Protein AF-A0A527CWF2-F1 (afdb_monomer_lite)

Radius of gyration: 13.29 Å; chains: 1; bounding box: 26×44×27 Å

pLDDT: mean 85.48, std 16.83, range [38.34, 97.44]

Secondary structure (DSSP, 8-state):
------TT-----PPPPHHHHHHHHHTT----HHHHHHHHHHHTT--------TTSSHHHHHHHHHHHHT-

Sequence (71 aa):
MTEQPRLAEQNATVALPEPFIRWFGEKGWSPRAHQIELLAKAQAGQSVLLIAPTGAGKTLAGFLPSLTELA

Foldseek 3Di:
DDPDPPPDPDPDPDDQDPVVVVVCVVVVHDDDPLLRVLLSCVVVVHDDDDDDDPPPCVVCSVCRNVVSVVD

Structure (mmCIF, N/CA/C/O backbone):
data_AF-A0A527CWF2-F1
#
_entry.id   AF-A0A527CWF2-F1
#
loop_
_atom_site.group_PDB
_atom_site.id
_atom_site.type_symbol
_atom_site.label_atom_id
_atom_site.label_alt_id
_atom_site.label_comp_id
_atom_site.label_asym_id
_atom_site.label_entity_id
_atom_site.label_seq_id
_atom_site.pdbx_PDB_ins_code
_atom_site.Cartn_x
_atom_site.Cartn_y
_atom_site.Cartn_z
_atom_site.occupancy
_atom_site.B_iso_or_equiv
_atom_site.auth_seq_id
_atom_site.auth_comp_id
_atom_site.auth_asym_id
_atom_site.auth_atom_id
_atom_site.pdbx_PDB_model_num
ATOM 1 N N . MET A 1 1 ? -9.385 -34.553 10.304 1.00 40.50 1 MET A N 1
ATOM 2 C CA . MET A 1 1 ? -10.170 -33.673 9.418 1.00 40.50 1 MET A CA 1
ATOM 3 C C . MET A 1 1 ? -9.550 -32.292 9.520 1.00 40.50 1 MET A C 1
ATOM 5 O O . MET A 1 1 ? -9.903 -31.537 10.410 1.00 40.50 1 MET A O 1
ATOM 9 N N . THR A 1 2 ? -8.505 -32.035 8.735 1.00 38.34 2 THR A N 1
ATOM 10 C CA . THR A 1 2 ? -7.796 -30.750 8.757 1.00 38.34 2 THR A CA 1
ATOM 11 C C . THR A 1 2 ? -8.463 -29.885 7.704 1.00 38.34 2 THR A C 1
ATOM 13 O O . THR A 1 2 ? -8.229 -30.091 6.516 1.00 38.34 2 THR A O 1
ATOM 16 N N . GLU A 1 3 ? -9.358 -28.990 8.118 1.00 49.66 3 GLU A N 1
ATOM 17 C CA . GLU A 1 3 ? -9.894 -27.977 7.213 1.00 49.66 3 GLU A CA 1
ATOM 18 C C . GLU A 1 3 ? -8.739 -27.060 6.799 1.00 49.66 3 GLU A C 1
ATOM 20 O O . GLU A 1 3 ? -8.262 -26.229 7.570 1.00 49.66 3 GLU A O 1
ATOM 25 N N . GLN A 1 4 ? -8.234 -27.266 5.583 1.00 52.38 4 GLN A N 1
ATOM 26 C CA . GLN A 1 4 ? -7.381 -26.289 4.927 1.00 52.38 4 GLN A CA 1
ATOM 27 C C . GLN A 1 4 ? -8.229 -25.034 4.696 1.00 52.38 4 GLN A C 1
ATOM 29 O O . GLN A 1 4 ? -9.300 -25.138 4.088 1.00 52.38 4 GLN A O 1
ATOM 34 N N . PRO A 1 5 ? -7.798 -23.853 5.169 1.00 51.88 5 PRO A N 1
ATOM 35 C CA . PRO A 1 5 ? -8.536 -22.633 4.904 1.00 51.88 5 PRO A CA 1
ATOM 36 C C . PRO A 1 5 ? -8.558 -22.439 3.388 1.00 51.88 5 PRO A C 1
ATOM 38 O O . PRO A 1 5 ? -7.510 -22.496 2.743 1.00 51.88 5 PRO A O 1
ATOM 41 N N . ARG A 1 6 ? -9.753 -22.254 2.815 1.00 57.25 6 ARG A N 1
ATOM 42 C CA . ARG A 1 6 ? -9.937 -21.858 1.412 1.00 57.25 6 ARG A CA 1
ATOM 43 C C . ARG A 1 6 ? -9.246 -20.507 1.207 1.00 57.25 6 ARG A C 1
ATOM 45 O O . ARG A 1 6 ? -9.828 -19.454 1.452 1.00 57.25 6 ARG A O 1
ATOM 52 N N . LEU A 1 7 ? -7.963 -20.547 0.857 1.00 57.81 7 LEU A N 1
ATOM 53 C CA . LEU A 1 7 ? -7.172 -19.379 0.504 1.00 57.81 7 LEU A CA 1
ATOM 54 C C . LEU A 1 7 ? -7.720 -18.857 -0.829 1.00 57.81 7 LEU A C 1
ATOM 56 O O . LEU A 1 7 ? -7.709 -19.579 -1.819 1.00 57.81 7 LEU A O 1
ATOM 60 N N . ALA A 1 8 ? -8.179 -17.607 -0.826 1.00 54.06 8 ALA A N 1
ATOM 61 C CA . ALA A 1 8 ? -8.509 -16.809 -2.008 1.00 54.06 8 ALA A CA 1
ATOM 62 C C . ALA A 1 8 ? -9.835 -17.091 -2.748 1.00 54.06 8 ALA A C 1
ATOM 64 O O . ALA A 1 8 ? -9.864 -17.085 -3.972 1.00 54.06 8 ALA A O 1
ATOM 65 N N . GLU A 1 9 ? -10.964 -17.204 -2.041 1.00 50.66 9 GLU A N 1
ATOM 66 C CA . GLU A 1 9 ? -12.283 -17.009 -2.679 1.00 50.66 9 GLU A CA 1
ATOM 67 C C . GLU A 1 9 ? -13.170 -16.037 -1.903 1.00 50.66 9 GLU A C 1
ATOM 69 O O . GLU A 1 9 ? -14.263 -16.366 -1.453 1.00 50.66 9 GLU A O 1
ATOM 74 N N . GLN A 1 10 ? -12.695 -14.804 -1.752 1.00 50.81 10 GLN A N 1
ATOM 75 C CA . GLN A 1 10 ? -13.567 -13.657 -1.524 1.00 50.81 10 GLN A CA 1
ATOM 76 C C . GLN A 1 10 ? -13.004 -12.509 -2.355 1.00 50.81 10 GLN A C 1
ATOM 78 O O . GLN A 1 10 ? -12.130 -11.775 -1.901 1.00 50.81 10 GLN A O 1
ATOM 83 N N . ASN A 1 11 ? -13.471 -12.390 -3.602 1.00 50.47 11 ASN A N 1
ATOM 84 C CA . ASN A 1 11 ? -13.274 -11.187 -4.408 1.00 50.47 11 ASN A CA 1
ATOM 85 C C . ASN A 1 11 ? -14.009 -10.033 -3.719 1.00 50.47 11 ASN A C 1
ATOM 87 O O . ASN A 1 11 ? -15.139 -9.695 -4.064 1.00 50.47 11 ASN A O 1
ATOM 91 N N . ALA A 1 12 ? -13.377 -9.455 -2.704 1.00 53.72 12 ALA A N 1
ATOM 92 C CA . ALA A 1 12 ? -13.772 -8.169 -2.184 1.00 53.72 12 ALA A CA 1
ATOM 93 C C . ALA A 1 12 ? -13.454 -7.143 -3.272 1.00 53.72 12 ALA A C 1
ATOM 95 O O . ALA A 1 12 ? -12.293 -6.913 -3.617 1.00 53.72 12 ALA A O 1
ATOM 96 N N . THR A 1 13 ? -14.497 -6.557 -3.850 1.00 56.91 13 THR A N 1
ATOM 97 C CA . THR A 1 13 ? -14.395 -5.385 -4.717 1.00 56.91 13 THR A CA 1
ATOM 98 C C . THR A 1 13 ? -13.961 -4.198 -3.867 1.00 56.91 13 THR A C 1
ATOM 100 O O . THR A 1 13 ? -14.780 -3.403 -3.414 1.00 56.91 13 THR A O 1
ATOM 103 N N . VAL A 1 14 ? -12.663 -4.119 -3.597 1.00 70.44 14 VAL A N 1
ATOM 104 C CA . VAL A 1 14 ? -12.039 -2.965 -2.962 1.00 70.44 14 VAL A CA 1
ATOM 105 C C . VAL A 1 14 ? -11.765 -1.925 -4.028 1.00 70.44 14 VAL A C 1
ATOM 107 O O . VAL A 1 14 ? -11.019 -2.175 -4.976 1.00 70.44 14 VAL A O 1
ATOM 110 N N . ALA A 1 15 ? -12.367 -0.753 -3.860 1.00 80.31 15 ALA A N 1
ATOM 111 C CA . ALA A 1 15 ? -12.042 0.406 -4.669 1.00 80.31 15 ALA A CA 1
ATOM 112 C C . ALA A 1 15 ? -10.763 1.047 -4.124 1.00 80.31 15 ALA A C 1
ATOM 114 O O . ALA A 1 15 ? -10.699 1.466 -2.968 1.00 80.31 15 ALA A O 1
ATOM 115 N N . LEU A 1 16 ? -9.736 1.108 -4.965 1.00 90.44 16 LEU A N 1
ATOM 116 C CA . LEU A 1 16 ? -8.536 1.877 -4.679 1.00 90.44 16 LEU A CA 1
ATOM 117 C C . LEU A 1 16 ? -8.819 3.360 -5.000 1.00 90.44 16 LEU A C 1
ATOM 119 O O . LEU A 1 16 ? -9.350 3.624 -6.080 1.00 90.44 16 LEU A O 1
ATOM 123 N N . PRO A 1 17 ? -8.486 4.330 -4.127 1.00 93.06 17 PRO A N 1
ATOM 124 C CA . PRO A 1 17 ? -8.729 5.741 -4.415 1.00 93.06 17 PRO A CA 1
ATOM 125 C C . PRO A 1 17 ? -7.990 6.215 -5.674 1.00 93.06 17 PRO A C 1
ATOM 127 O O . PRO A 1 17 ? -6.868 5.780 -5.958 1.00 93.06 17 PRO A O 1
ATOM 130 N N . GLU A 1 18 ? -8.603 7.152 -6.399 1.00 94.25 18 GLU A N 1
ATOM 131 C CA . GLU A 1 18 ? -8.113 7.671 -7.685 1.00 94.25 18 GLU A CA 1
ATOM 132 C C . GLU A 1 18 ? -6.640 8.135 -7.664 1.00 94.25 18 GLU A C 1
ATOM 134 O O . GLU A 1 18 ? -5.910 7.802 -8.603 1.00 94.25 18 GLU A O 1
ATOM 139 N N . PRO A 1 19 ? -6.127 8.816 -6.611 1.00 95.12 19 PRO A N 1
ATOM 140 C CA . PRO A 1 19 ? -4.713 9.195 -6.556 1.00 95.12 19 PRO A CA 1
ATOM 141 C C . PRO A 1 19 ? -3.754 8.004 -6.672 1.00 95.12 19 PRO A C 1
ATOM 143 O O . PRO A 1 19 ? -2.717 8.106 -7.328 1.00 95.12 19 PRO A O 1
ATOM 146 N N . PHE A 1 20 ? -4.102 6.855 -6.086 1.00 94.69 20 PHE A N 1
ATOM 147 C CA . PHE A 1 20 ? -3.270 5.656 -6.170 1.00 94.69 20 PHE A CA 1
ATOM 148 C C . PHE A 1 20 ? -3.396 4.980 -7.531 1.00 94.69 20 PHE A C 1
ATOM 150 O O . PHE A 1 20 ? -2.379 4.537 -8.061 1.00 94.69 20 PHE A O 1
ATOM 157 N N . ILE A 1 21 ? -4.600 4.926 -8.117 1.00 93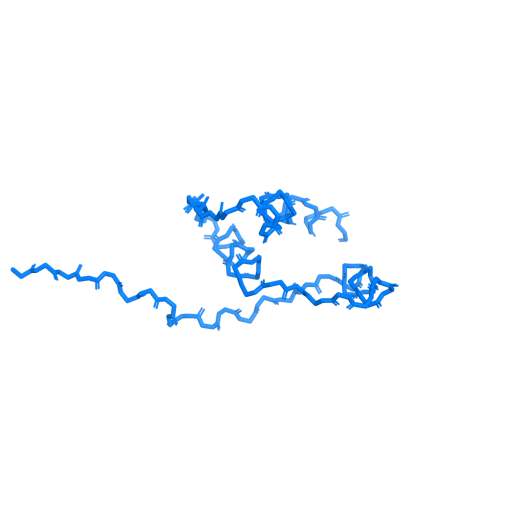.44 21 ILE A N 1
ATOM 158 C CA . ILE A 1 21 ? -4.802 4.408 -9.482 1.00 93.44 21 ILE A CA 1
ATOM 159 C C . ILE A 1 21 ? -3.911 5.182 -10.458 1.00 93.44 21 ILE A C 1
ATOM 161 O O . ILE A 1 21 ? -3.143 4.578 -11.213 1.00 93.44 21 ILE A O 1
ATOM 165 N N . ARG A 1 22 ? -3.946 6.516 -10.380 1.00 95.31 22 ARG A N 1
ATOM 166 C CA . ARG A 1 22 ? -3.092 7.392 -11.182 1.00 95.31 22 ARG A CA 1
ATOM 167 C C . ARG A 1 22 ? -1.610 7.138 -10.928 1.00 95.31 22 ARG A C 1
ATOM 169 O O . ARG A 1 22 ? -0.871 6.933 -11.883 1.00 95.31 22 ARG A O 1
ATOM 176 N N . TRP A 1 23 ? -1.178 7.106 -9.667 1.00 95.62 23 TRP A N 1
ATOM 177 C CA . TRP A 1 23 ? 0.227 6.886 -9.311 1.00 95.62 23 TRP A CA 1
ATOM 178 C C . TRP A 1 23 ? 0.765 5.538 -9.815 1.00 95.62 23 TRP A C 1
ATOM 180 O O . TRP A 1 23 ? 1.883 5.473 -10.328 1.00 95.62 23 TRP A O 1
ATOM 190 N N . PHE A 1 24 ? -0.029 4.464 -9.730 1.00 95.31 24 PHE A N 1
ATOM 191 C CA . PHE A 1 24 ? 0.322 3.180 -10.343 1.00 95.31 24 PHE A CA 1
ATOM 192 C C . PHE A 1 24 ? 0.454 3.318 -11.867 1.00 95.31 24 PHE A C 1
ATOM 194 O O . PHE A 1 24 ? 1.468 2.897 -12.430 1.00 95.31 24 PHE A O 1
ATOM 201 N N . GLY A 1 25 ? -0.520 3.960 -12.520 1.00 95.94 2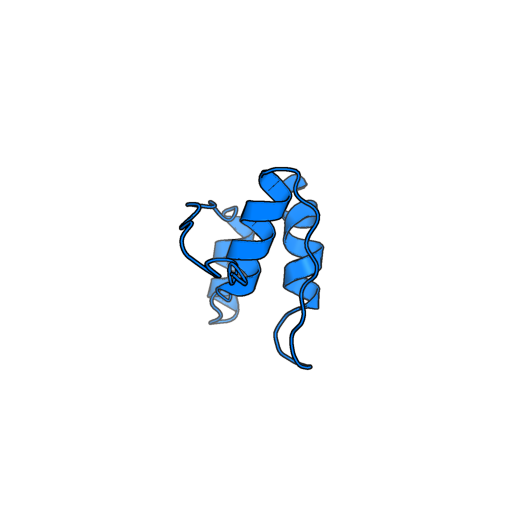5 GLY A N 1
ATOM 202 C CA . GLY A 1 25 ? -0.523 4.191 -13.966 1.00 95.94 25 GLY A CA 1
ATOM 203 C C . GLY A 1 25 ? 0.678 5.003 -14.464 1.00 95.94 25 GLY A C 1
ATOM 204 O O . GLY A 1 25 ? 1.327 4.603 -15.428 1.00 95.94 25 GLY A O 1
ATOM 205 N N . GLU A 1 26 ? 1.048 6.082 -13.771 1.00 97.44 26 GLU A N 1
ATOM 206 C CA . GLU A 1 26 ?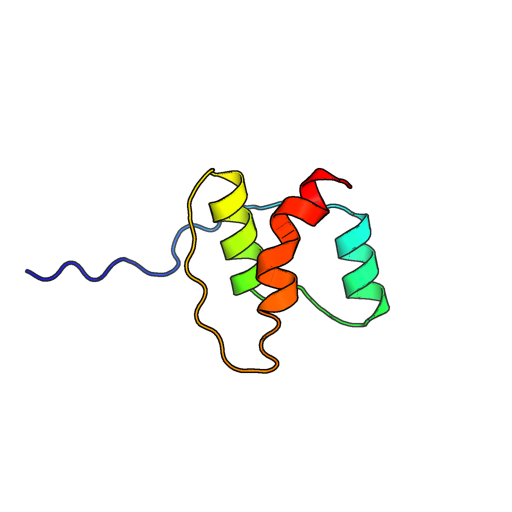 2.214 6.925 -14.090 1.00 97.44 26 GLU A CA 1
ATOM 207 C C . GLU A 1 26 ? 3.542 6.156 -14.040 1.00 97.44 26 GLU A C 1
ATOM 209 O O . GLU A 1 26 ? 4.505 6.510 -14.721 1.00 97.44 26 GLU A O 1
ATOM 214 N N . LYS A 1 27 ? 3.608 5.087 -13.241 1.00 94.06 27 LYS A N 1
ATOM 215 C CA . LYS A 1 27 ? 4.777 4.203 -13.151 1.00 94.06 27 LYS A CA 1
ATOM 216 C C . LYS A 1 27 ? 4.720 3.021 -14.122 1.00 94.06 27 LYS A C 1
ATOM 218 O O . LYS A 1 27 ? 5.668 2.236 -14.157 1.00 94.06 27 LYS A O 1
ATOM 223 N N . GLY A 1 28 ? 3.635 2.871 -14.886 1.00 96.00 28 GLY A N 1
ATOM 224 C CA . GLY A 1 28 ? 3.373 1.674 -15.690 1.00 96.00 28 GLY A CA 1
ATOM 225 C C . GLY A 1 28 ? 3.180 0.423 -14.828 1.00 96.00 28 GLY A C 1
ATOM 226 O O . GLY A 1 28 ? 3.491 -0.688 -15.254 1.00 96.00 28 GLY A O 1
ATOM 227 N N . TRP A 1 29 ? 2.743 0.602 -13.583 1.00 93.75 29 TRP A N 1
ATOM 228 C CA . TRP A 1 29 ? 2.530 -0.469 -12.620 1.00 93.75 29 TRP A CA 1
ATOM 229 C C . TRP A 1 29 ? 1.045 -0.798 -12.497 1.00 93.75 29 TRP A C 1
ATOM 231 O O . TRP A 1 29 ? 0.164 -0.013 -12.837 1.00 93.75 29 TRP A O 1
ATOM 241 N N . SER A 1 30 ? 0.763 -1.971 -11.944 1.00 91.75 30 SER A N 1
ATOM 242 C CA . SER A 1 30 ? -0.569 -2.333 -11.469 1.00 91.75 30 SER A CA 1
ATOM 243 C C . SER A 1 30 ? -0.459 -2.841 -10.035 1.00 91.75 30 SER A C 1
ATOM 245 O O . SER A 1 30 ? 0.549 -3.479 -9.696 1.00 91.75 30 SER A O 1
ATOM 247 N N . PRO A 1 31 ? -1.456 -2.568 -9.178 1.00 92.62 31 PRO A N 1
ATOM 248 C CA . PRO A 1 31 ? -1.468 -3.112 -7.833 1.00 92.62 31 PRO A CA 1
ATOM 249 C C . PRO A 1 31 ? -1.456 -4.638 -7.895 1.00 92.62 31 PRO A C 1
ATOM 251 O O . PRO A 1 31 ? -2.141 -5.265 -8.705 1.00 92.62 31 PRO A O 1
ATOM 254 N N . ARG A 1 32 ? -0.646 -5.253 -7.038 1.00 92.69 32 ARG A N 1
ATOM 255 C CA . ARG A 1 32 ? -0.551 -6.713 -6.971 1.00 92.69 32 ARG A CA 1
ATOM 256 C C . ARG A 1 32 ? -1.770 -7.273 -6.248 1.00 92.69 32 ARG A C 1
ATOM 258 O O . ARG A 1 32 ? -2.263 -6.656 -5.309 1.00 92.69 32 ARG A O 1
ATOM 265 N N . ALA A 1 33 ? -2.190 -8.486 -6.604 1.00 91.56 33 ALA A N 1
ATOM 266 C CA . ALA A 1 33 ? -3.363 -9.129 -6.003 1.00 91.56 33 ALA A CA 1
ATOM 267 C C . ALA A 1 33 ? -3.325 -9.131 -4.461 1.00 91.56 33 ALA A C 1
ATOM 269 O O . ALA A 1 33 ? -4.286 -8.718 -3.821 1.00 91.56 33 ALA A O 1
ATOM 270 N N . HIS A 1 34 ? -2.178 -9.470 -3.859 1.00 92.50 34 HIS A N 1
ATOM 271 C CA . HIS A 1 34 ? -2.028 -9.480 -2.399 1.00 92.50 34 HIS A CA 1
ATOM 272 C C . HIS A 1 34 ? -2.109 -8.086 -1.749 1.00 92.50 34 HIS A C 1
ATOM 274 O O . HIS A 1 34 ? -2.387 -7.992 -0.559 1.00 92.50 34 HIS A O 1
ATOM 280 N N . GLN A 1 35 ? -1.849 -7.000 -2.491 1.00 95.19 35 GLN A N 1
ATOM 281 C CA . GLN A 1 35 ? -2.012 -5.630 -1.985 1.00 95.19 35 GLN A CA 1
ATOM 282 C C . GLN A 1 35 ? -3.498 -5.282 -1.872 1.00 95.19 35 GLN A C 1
ATOM 284 O O . GLN A 1 35 ? -3.920 -4.738 -0.856 1.00 95.19 35 GLN A O 1
ATOM 289 N N . ILE A 1 36 ? -4.286 -5.650 -2.886 1.00 94.69 36 ILE A N 1
ATOM 290 C CA . ILE A 1 36 ? -5.740 -5.447 -2.901 1.00 94.69 36 ILE A CA 1
ATOM 291 C C . ILE A 1 36 ? -6.429 -6.342 -1.866 1.00 94.69 36 ILE A C 1
ATOM 293 O O . ILE A 1 36 ? -7.284 -5.872 -1.121 1.00 94.69 36 ILE A O 1
ATOM 297 N N . GLU A 1 37 ? -6.019 -7.607 -1.756 1.00 92.44 37 GLU A N 1
ATOM 298 C CA . GLU A 1 37 ? -6.567 -8.530 -0.757 1.00 92.44 37 GLU A CA 1
ATOM 299 C C . GLU A 1 37 ? -6.278 -8.062 0.678 1.00 92.44 37 GLU A C 1
ATOM 301 O O . GLU A 1 37 ? -7.162 -8.099 1.535 1.00 92.44 37 GLU A O 1
ATOM 306 N N . LEU A 1 38 ? -5.055 -7.591 0.953 1.00 93.62 38 LEU A N 1
ATOM 307 C CA . LEU A 1 38 ? -4.716 -7.042 2.265 1.00 93.62 38 LEU A CA 1
ATOM 308 C C . LEU A 1 38 ? -5.564 -5.807 2.573 1.00 93.62 38 LEU A C 1
ATOM 310 O O . LEU A 1 38 ? -6.113 -5.723 3.669 1.00 93.62 38 LEU A O 1
ATOM 314 N N . LEU A 1 39 ? -5.719 -4.894 1.608 1.00 94.44 39 LEU A N 1
ATOM 315 C CA . LEU A 1 39 ? -6.566 -3.713 1.767 1.00 94.44 39 LEU A CA 1
ATOM 316 C C . LEU A 1 39 ? -8.017 -4.099 2.091 1.00 94.44 39 LEU A C 1
ATOM 318 O O . LEU A 1 39 ? -8.596 -3.529 3.010 1.00 94.44 39 LEU A O 1
ATOM 322 N N . ALA A 1 40 ? -8.568 -5.115 1.421 1.00 93.12 40 ALA A N 1
ATOM 323 C CA . ALA A 1 40 ? -9.913 -5.624 1.699 1.00 93.12 40 ALA A CA 1
ATOM 324 C C . ALA A 1 40 ? -10.081 -6.097 3.140 1.00 93.12 40 ALA A C 1
ATOM 326 O O . ALA A 1 40 ? -11.023 -5.713 3.832 1.00 93.12 40 ALA A O 1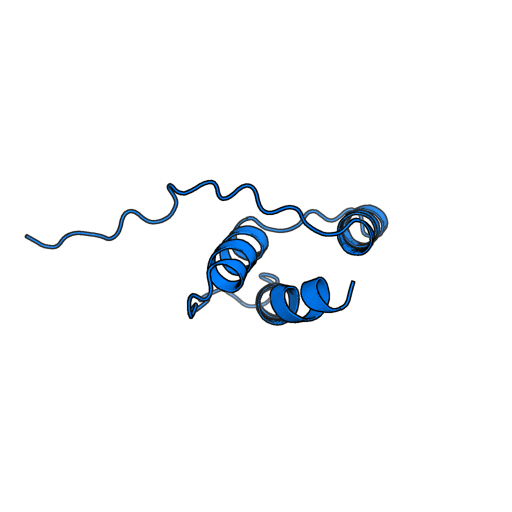
ATOM 327 N N . LYS A 1 41 ? -9.149 -6.937 3.594 1.00 93.50 41 LYS A N 1
ATOM 328 C CA . LYS A 1 41 ? -9.159 -7.490 4.950 1.00 93.50 41 LYS A CA 1
ATOM 329 C C . LYS A 1 41 ? -8.987 -6.383 5.992 1.00 93.50 41 LYS A C 1
ATOM 331 O O . LYS A 1 41 ? -9.702 -6.374 6.991 1.00 93.50 41 LYS A O 1
ATOM 336 N N . ALA A 1 42 ? -8.096 -5.423 5.738 1.00 93.00 42 ALA A N 1
ATOM 337 C CA . ALA A 1 42 ? -7.877 -4.281 6.620 1.00 93.00 42 ALA A CA 1
ATOM 338 C C . ALA A 1 42 ? -9.125 -3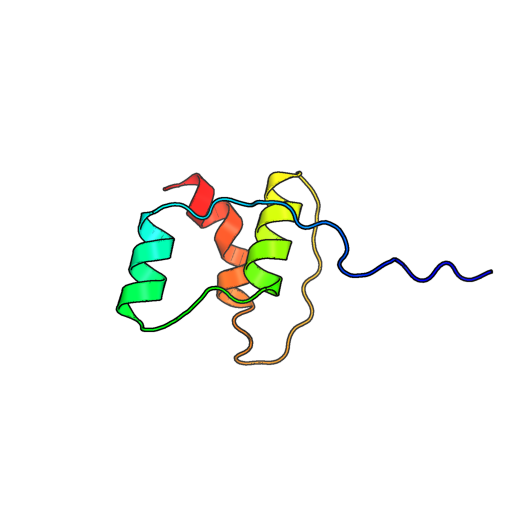.386 6.727 1.00 93.00 42 ALA A C 1
ATOM 340 O O . ALA A 1 42 ? -9.536 -3.060 7.837 1.00 93.00 42 ALA A O 1
ATOM 341 N N . GLN A 1 43 ? -9.784 -3.068 5.606 1.00 90.94 43 GLN A N 1
ATOM 342 C CA . GLN A 1 43 ? -11.049 -2.314 5.591 1.00 90.94 43 GLN A CA 1
ATOM 343 C C . GLN A 1 43 ? -12.192 -3.059 6.297 1.00 90.94 43 GLN A C 1
ATOM 345 O O . GLN A 1 43 ? -13.081 -2.434 6.868 1.00 90.94 43 GLN A O 1
ATOM 350 N N . ALA A 1 44 ? -12.151 -4.393 6.316 1.00 92.62 44 ALA A N 1
ATOM 351 C CA . ALA A 1 44 ? -13.064 -5.225 7.098 1.00 92.62 44 ALA A CA 1
ATOM 352 C C . ALA A 1 44 ? -12.692 -5.322 8.597 1.00 92.62 44 ALA A C 1
ATOM 354 O O . ALA A 1 44 ? -13.292 -6.114 9.325 1.00 92.62 44 ALA A O 1
ATOM 355 N N . GLY A 1 45 ? -11.695 -4.562 9.069 1.00 93.38 45 GLY A N 1
ATOM 356 C CA . GLY A 1 45 ? -11.241 -4.561 10.463 1.00 93.38 45 GLY A CA 1
ATOM 357 C C . GLY A 1 45 ? -10.448 -5.808 10.871 1.00 93.38 45 GLY A C 1
ATOM 358 O O . GLY A 1 45 ? -10.309 -6.089 12.061 1.00 93.38 45 GLY A O 1
ATOM 359 N N . GLN A 1 46 ? -9.942 -6.585 9.908 1.00 95.12 46 GLN A N 1
ATOM 360 C CA . GLN A 1 46 ? -9.215 -7.826 10.174 1.00 95.12 46 GLN A CA 1
ATOM 361 C C . GLN A 1 46 ? -7.709 -7.579 10.303 1.00 95.12 46 GLN A C 1
ATOM 363 O O . GLN A 1 46 ? -7.100 -6.873 9.500 1.00 95.12 46 GLN A O 1
ATOM 368 N N . SER A 1 47 ? -7.070 -8.236 11.274 1.00 94.69 47 SER A N 1
ATOM 369 C CA . SER A 1 47 ? -5.607 -8.315 11.334 1.00 94.69 47 SER A CA 1
ATOM 370 C C . SER A 1 47 ? -5.074 -9.294 10.283 1.00 94.69 47 SER A C 1
ATOM 372 O O . SER A 1 47 ? -5.608 -10.392 10.123 1.00 94.69 47 SER A O 1
ATOM 374 N N . VAL A 1 48 ? -4.000 -8.921 9.580 1.00 93.19 48 VAL A N 1
ATOM 375 C CA . VAL A 1 48 ? -3.425 -9.711 8.477 1.00 93.19 48 VAL A CA 1
ATOM 376 C C . VAL A 1 48 ? -1.931 -9.938 8.696 1.00 93.19 48 VAL A C 1
ATOM 378 O O . VAL A 1 48 ? -1.183 -8.991 8.927 1.00 93.19 48 VAL A O 1
ATOM 381 N N . LEU A 1 49 ? -1.480 -11.188 8.555 1.00 94.56 49 LEU A N 1
ATOM 382 C CA . LEU A 1 49 ? -0.062 -11.536 8.435 1.00 94.56 49 LEU A CA 1
ATOM 383 C C . LEU A 1 49 ? 0.278 -11.761 6.959 1.00 94.56 49 LEU A C 1
ATOM 385 O O . LEU A 1 49 ? -0.109 -12.769 6.372 1.00 94.56 49 LEU A O 1
ATOM 389 N N . LEU A 1 50 ? 1.018 -10.829 6.360 1.00 93.31 50 LEU A N 1
ATOM 390 C CA . LEU A 1 50 ? 1.490 -10.955 4.983 1.00 93.31 50 LEU A CA 1
ATOM 391 C C . LEU A 1 50 ? 2.885 -11.587 4.940 1.00 93.31 50 LEU A C 1
ATOM 393 O O . LEU A 1 50 ? 3.857 -10.998 5.414 1.00 93.31 50 LEU A O 1
ATOM 397 N N . ILE A 1 51 ? 2.993 -12.749 4.296 1.00 93.94 51 ILE A N 1
ATOM 398 C CA . ILE A 1 51 ? 4.268 -13.411 3.995 1.00 93.94 51 ILE A CA 1
ATOM 399 C C . ILE A 1 51 ? 4.543 -13.247 2.500 1.00 93.94 51 ILE A C 1
ATOM 401 O O . ILE A 1 51 ? 3.794 -13.748 1.666 1.00 93.94 51 ILE A O 1
ATOM 405 N N . ALA A 1 52 ? 5.612 -12.532 2.151 1.00 90.75 52 ALA A N 1
ATOM 406 C CA . ALA A 1 52 ? 6.001 -12.299 0.763 1.00 90.75 52 ALA A CA 1
ATOM 407 C C . ALA A 1 52 ? 7.529 -12.139 0.641 1.00 90.75 52 ALA A C 1
ATOM 409 O O . ALA A 1 52 ? 8.153 -11.617 1.573 1.00 90.75 52 ALA A O 1
ATOM 410 N N . PRO A 1 53 ? 8.145 -12.551 -0.485 1.00 94.31 53 PRO A N 1
ATOM 411 C CA . PRO A 1 53 ? 9.586 -12.410 -0.689 1.00 94.31 53 PRO A CA 1
ATOM 412 C C . PRO A 1 53 ? 10.022 -10.937 -0.780 1.00 94.31 53 PRO A C 1
ATOM 414 O O . PRO A 1 53 ? 9.210 -10.012 -0.906 1.00 94.31 53 PRO A O 1
ATOM 417 N N . THR A 1 54 ? 11.331 -10.688 -0.726 1.00 94.12 54 THR A N 1
ATOM 418 C CA . THR A 1 54 ? 11.886 -9.352 -0.989 1.00 94.12 54 THR A CA 1
ATOM 419 C C . THR A 1 54 ? 11.518 -8.883 -2.401 1.00 94.12 54 THR A C 1
ATOM 421 O O . THR A 1 54 ? 11.316 -9.681 -3.312 1.00 94.12 54 THR A O 1
ATOM 424 N N . GLY A 1 55 ? 11.324 -7.573 -2.583 1.00 92.56 55 GLY A N 1
ATOM 425 C CA . GLY A 1 55 ? 10.865 -7.014 -3.865 1.00 92.56 55 GLY A CA 1
ATOM 426 C C . GLY A 1 55 ? 9.406 -7.338 -4.230 1.00 92.56 55 GLY A C 1
ATOM 427 O O . GLY A 1 55 ? 8.917 -6.898 -5.273 1.00 92.56 55 GLY A O 1
ATOM 428 N N . ALA A 1 56 ? 8.665 -8.051 -3.370 1.00 93.12 56 ALA A N 1
ATOM 429 C CA . ALA A 1 56 ? 7.280 -8.413 -3.654 1.00 93.12 56 ALA A CA 1
ATOM 430 C C . ALA A 1 56 ? 6.269 -7.259 -3.508 1.00 93.12 56 ALA A C 1
ATOM 432 O O . ALA A 1 56 ? 5.094 -7.446 -3.795 1.00 93.12 56 ALA A O 1
ATOM 433 N N . GLY A 1 57 ? 6.697 -6.077 -3.054 1.00 94.69 57 GLY A N 1
ATOM 434 C CA . GLY A 1 57 ? 5.792 -4.957 -2.777 1.00 94.69 57 GLY A CA 1
ATOM 435 C C . GLY A 1 57 ? 5.096 -5.021 -1.410 1.00 94.69 57 GLY A C 1
ATOM 436 O O . GLY A 1 57 ? 4.118 -4.303 -1.207 1.00 94.69 57 GLY A O 1
ATOM 437 N N . LYS A 1 58 ? 5.611 -5.827 -0.462 1.00 97.00 58 LYS A N 1
ATOM 438 C CA . LYS A 1 58 ? 5.044 -5.992 0.894 1.00 97.00 58 LYS A CA 1
ATOM 439 C C . LYS A 1 58 ? 4.953 -4.691 1.697 1.00 97.00 58 LYS A C 1
ATOM 441 O O . LYS A 1 58 ? 4.046 -4.534 2.500 1.00 97.00 58 LYS A O 1
ATOM 446 N N . THR A 1 59 ? 5.895 -3.766 1.489 1.00 95.75 59 THR A N 1
ATOM 447 C CA . THR A 1 59 ? 5.912 -2.477 2.194 1.00 95.75 59 THR A CA 1
ATOM 448 C C . THR A 1 59 ? 4.706 -1.646 1.787 1.00 95.75 59 THR A C 1
ATOM 450 O O . THR A 1 59 ? 3.936 -1.244 2.647 1.00 95.75 59 THR A O 1
ATOM 453 N N . LEU A 1 60 ? 4.489 -1.466 0.480 1.00 95.38 60 LEU A N 1
ATOM 454 C CA . LEU A 1 60 ? 3.304 -0.768 -0.009 1.00 95.38 60 LEU A CA 1
ATOM 455 C C . LEU A 1 60 ? 2.025 -1.473 0.449 1.00 95.38 60 LEU A C 1
ATOM 457 O O . LEU A 1 60 ? 1.120 -0.795 0.904 1.00 95.38 60 LEU A O 1
ATOM 461 N N . ALA A 1 61 ? 1.979 -2.811 0.405 1.00 95.19 61 ALA A N 1
ATOM 462 C CA . ALA A 1 61 ? 0.831 -3.579 0.890 1.00 95.19 61 ALA A CA 1
ATOM 463 C C . ALA A 1 61 ? 0.471 -3.228 2.345 1.00 95.19 61 ALA A C 1
ATOM 465 O O . ALA A 1 61 ? -0.690 -2.977 2.635 1.00 95.19 61 ALA A O 1
ATOM 466 N N . GLY A 1 62 ? 1.462 -3.173 3.242 1.00 95.12 62 GLY A N 1
ATOM 467 C CA . GLY A 1 62 ? 1.237 -2.873 4.659 1.00 95.12 62 GLY A CA 1
ATOM 468 C C . GLY A 1 62 ? 0.845 -1.421 4.950 1.00 95.12 62 GLY A C 1
ATOM 469 O O . GLY A 1 62 ? 0.130 -1.181 5.914 1.00 95.12 62 GLY A O 1
ATOM 470 N N . PHE A 1 63 ? 1.282 -0.463 4.126 1.00 96.00 63 PHE A N 1
ATOM 471 C CA . PHE A 1 63 ? 0.929 0.954 4.288 1.00 96.00 63 PHE A CA 1
ATOM 472 C C . PHE A 1 63 ? -0.349 1.361 3.553 1.00 96.00 63 PHE A C 1
ATOM 474 O O . PHE A 1 63 ? -0.934 2.386 3.897 1.00 96.00 63 PHE A O 1
ATOM 481 N N . LEU A 1 64 ? -0.783 0.588 2.552 1.00 94.75 64 LEU A N 1
ATOM 482 C CA . LEU A 1 64 ? -1.922 0.942 1.709 1.00 94.75 64 LEU A CA 1
ATOM 483 C C . LEU A 1 64 ? -3.187 1.268 2.521 1.00 94.75 64 LEU A C 1
ATOM 485 O O . LEU A 1 64 ? -3.757 2.311 2.230 1.00 94.75 64 LEU A O 1
ATOM 489 N N . PRO A 1 65 ? -3.585 0.500 3.561 1.00 94.50 65 PRO A N 1
ATOM 490 C CA . PRO A 1 65 ? -4.774 0.821 4.354 1.00 94.50 65 PRO A CA 1
ATOM 491 C C . PRO A 1 65 ? -4.745 2.240 4.934 1.00 94.50 65 PRO A C 1
ATOM 493 O O . PRO A 1 65 ? -5.600 3.056 4.597 1.00 94.50 65 PRO A O 1
ATOM 496 N N . SER A 1 66 ? -3.703 2.581 5.697 1.00 94.62 66 SER A N 1
ATOM 497 C CA . SER A 1 66 ? -3.576 3.912 6.301 1.00 94.62 66 SER A CA 1
ATOM 498 C C . SER A 1 66 ? -3.402 5.018 5.262 1.00 94.62 66 SER A C 1
ATOM 500 O O . SER A 1 66 ? -3.886 6.123 5.458 1.00 94.62 66 SER A O 1
ATOM 502 N N . LEU A 1 67 ? -2.728 4.748 4.141 1.00 95.25 67 LEU A N 1
ATOM 503 C CA . LEU A 1 67 ? -2.587 5.733 3.067 1.00 95.25 67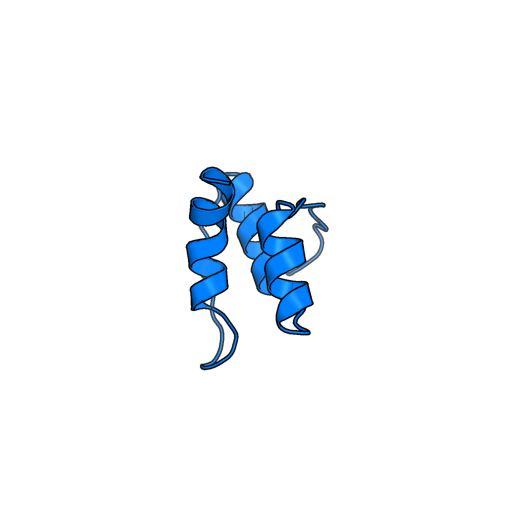 LEU A CA 1
ATOM 504 C C . LEU A 1 67 ? -3.923 6.002 2.360 1.00 95.25 67 LEU A C 1
ATOM 506 O O . LEU A 1 67 ? -4.193 7.144 1.998 1.00 95.25 67 LEU A O 1
ATOM 510 N N . THR A 1 68 ? -4.762 4.979 2.175 1.00 93.38 68 THR A N 1
ATOM 511 C CA . THR A 1 68 ? -6.089 5.143 1.566 1.00 93.38 68 THR A CA 1
ATOM 512 C C . THR A 1 68 ? -7.093 5.841 2.477 1.00 93.38 68 THR A C 1
ATOM 514 O O . THR A 1 68 ? -7.996 6.485 1.963 1.00 93.38 68 THR A O 1
ATOM 517 N N . GLU A 1 69 ? -6.927 5.766 3.799 1.00 91.75 69 GLU A N 1
ATOM 518 C CA . GLU A 1 69 ? -7.745 6.519 4.765 1.00 91.75 69 GLU A CA 1
ATOM 519 C C . GLU A 1 69 ? -7.483 8.035 4.725 1.00 91.75 69 GLU A C 1
ATOM 521 O O . GLU A 1 69 ? -8.320 8.815 5.171 1.00 91.75 69 GLU A O 1
ATOM 526 N N . LEU A 1 70 ? -6.324 8.457 4.205 1.00 92.56 70 LEU A N 1
ATOM 527 C CA . LEU A 1 70 ? -5.910 9.864 4.127 1.00 92.56 70 LEU A CA 1
ATOM 528 C C . LEU A 1 70 ? -6.239 10.538 2.785 1.00 92.56 70 LEU A C 1
ATOM 530 O O . LEU A 1 70 ? -5.982 11.734 2.641 1.00 92.56 70 LEU A O 1
ATOM 534 N N . ALA A 1 71 ? -6.698 9.770 1.797 1.00 85.69 71 ALA A N 1
ATOM 535 C CA . ALA A 1 71 ? -6.835 10.197 0.405 1.00 85.69 71 ALA A CA 1
ATOM 536 C C . ALA A 1 71 ? -8.252 10.643 0.029 1.00 85.69 71 ALA A C 1
ATOM 538 O O . ALA A 1 71 ? -9.220 10.219 0.697 1.00 85.69 71 ALA A O 1
#